Protein AF-A0A484AUZ0-F1 (afdb_monomer_lite)

Radius of gyration: 24.65 Å; chains: 1; bounding box: 63×66×38 Å

Secondary structure (DSSP, 8-state):
-------------------TTSSSSSSSSEEE-TTS---PPPP-TTTTTS-----EEEPPPTT--TT-------S----SEEEETTEEET----

Sequence (94 aa):
MVLGGSGSGGGGGGSGGGSSSDITKDHCNKTVDIFEDISSPEVSNQNLGRPLTCWYRFRTLKGAPRDFVLRLRFKKFKVGQLLNATHCEGGFLQ

Foldseek 3Di:
DDDDDDDDDDDDDDDPPPPPPPPPPPLFDDEDELPDDHDDDDDDPVCFLHDDDGDYHYDDDDVDDPPDDRDDDDPDDDFACPPDPVDHPRGDDD

Organism: Drosophila navojoa (NCBI:txid7232)

Structure (mmCIF, N/CA/C/O backbone):
data_AF-A0A484AUZ0-F1
#
_entry.id   AF-A0A484AUZ0-F1
#
loop_
_atom_site.group_PDB
_atom_site.id
_atom_site.type_symbol
_atom_site.label_atom_id
_atom_site.label_alt_id
_atom_site.label_comp_id
_atom_site.label_asym_id
_atom_site.label_entity_id
_atom_site.label_seq_id
_atom_site.pdbx_PDB_ins_code
_atom_site.Cartn_x
_atom_site.Cartn_y
_atom_site.Cartn_z
_atom_site.occupancy
_atom_site.B_iso_or_equiv
_atom_site.auth_seq_id
_atom_site.auth_comp_id
_atom_site.auth_asym_id
_atom_site.auth_atom_id
_atom_site.pdbx_PDB_model_num
ATOM 1 N N . MET A 1 1 ? 48.401 49.445 6.806 1.00 44.38 1 MET A N 1
ATOM 2 C CA . MET A 1 1 ? 47.669 49.959 5.630 1.00 44.38 1 MET A CA 1
ATOM 3 C C . MET A 1 1 ? 46.229 49.502 5.748 1.00 44.38 1 MET A C 1
ATOM 5 O O . MET A 1 1 ? 45.996 48.307 5.847 1.00 44.38 1 MET A O 1
ATOM 9 N N . VAL A 1 2 ? 45.307 50.456 5.834 1.00 43.41 2 VAL A N 1
ATOM 10 C CA . VAL A 1 2 ? 43.852 50.258 5.773 1.00 43.41 2 VAL A CA 1
ATOM 11 C C . VAL A 1 2 ? 43.402 50.618 4.362 1.00 43.41 2 VAL A C 1
ATOM 13 O O . VAL A 1 2 ? 43.825 51.667 3.891 1.00 43.41 2 VAL A O 1
ATOM 16 N N . LEU A 1 3 ? 42.529 49.805 3.762 1.00 44.50 3 LEU A N 1
ATOM 17 C CA . LEU A 1 3 ? 41.470 50.143 2.787 1.00 44.50 3 LEU A CA 1
ATOM 18 C C . LEU A 1 3 ? 40.450 48.979 2.909 1.00 44.50 3 LEU A C 1
ATOM 20 O O . LEU A 1 3 ? 40.882 47.835 2.871 1.00 44.50 3 LEU A O 1
ATOM 24 N N . GLY A 1 4 ? 39.138 49.090 3.149 1.00 38.91 4 GLY A N 1
ATOM 25 C CA . GLY A 1 4 ? 38.172 50.179 2.999 1.00 38.91 4 GLY A CA 1
ATOM 26 C C . GLY A 1 4 ? 37.240 49.903 1.802 1.00 38.91 4 GLY A C 1
ATOM 27 O O . GLY A 1 4 ? 37.706 50.010 0.675 1.00 38.91 4 GLY A O 1
ATOM 28 N N . GLY A 1 5 ? 35.954 49.582 2.042 1.00 40.19 5 GLY A N 1
ATOM 29 C CA . GLY A 1 5 ? 34.862 49.506 1.036 1.00 40.19 5 GLY A CA 1
ATOM 30 C C . GLY A 1 5 ? 34.037 48.202 1.114 1.00 40.19 5 GLY A C 1
ATOM 31 O O . GLY A 1 5 ? 34.543 47.165 0.712 1.00 40.19 5 GLY A O 1
ATOM 32 N N . SER A 1 6 ? 32.868 48.099 1.769 1.00 47.38 6 SER A N 1
ATOM 33 C CA . SER A 1 6 ? 31.536 48.724 1.556 1.00 47.38 6 SER A CA 1
ATOM 34 C C . SER A 1 6 ? 30.741 48.121 0.385 1.00 47.38 6 SER A C 1
ATOM 36 O O . SER A 1 6 ? 31.031 48.407 -0.770 1.00 47.38 6 SER A O 1
ATOM 38 N N . GLY A 1 7 ? 29.691 47.348 0.693 1.00 42.06 7 GLY A N 1
ATOM 39 C CA . GLY A 1 7 ? 28.728 46.823 -0.282 1.0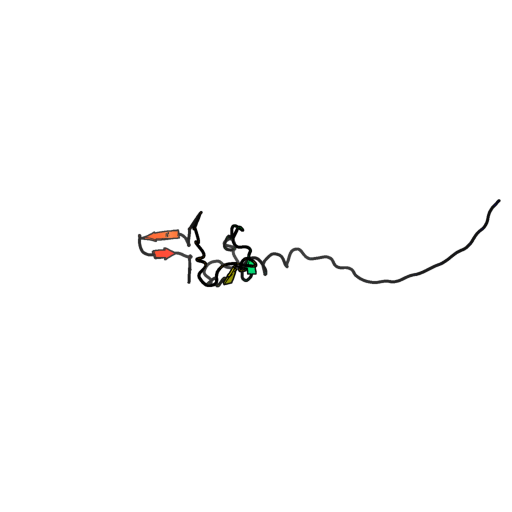0 42.06 7 GLY A CA 1
ATOM 40 C C . GLY A 1 7 ? 27.547 46.123 0.394 1.00 42.06 7 GLY A C 1
ATOM 41 O O . GLY A 1 7 ? 27.612 44.940 0.710 1.00 42.06 7 GLY A O 1
ATOM 42 N N . SER A 1 8 ? 26.489 46.891 0.647 1.00 50.94 8 SER A N 1
ATOM 43 C CA . SER A 1 8 ? 25.230 46.500 1.285 1.00 50.94 8 SER A CA 1
ATOM 44 C C . SER A 1 8 ? 24.282 45.828 0.286 1.00 50.94 8 SER A C 1
ATOM 46 O O . SER A 1 8 ? 24.057 46.366 -0.795 1.00 50.94 8 SER A O 1
ATOM 48 N N . GLY A 1 9 ? 23.659 44.713 0.667 1.00 43.09 9 GLY A N 1
ATOM 49 C CA . GLY A 1 9 ? 22.568 44.083 -0.081 1.00 43.09 9 GLY A CA 1
ATOM 50 C C . GLY A 1 9 ? 21.582 43.437 0.884 1.00 43.09 9 GLY A C 1
ATOM 51 O O . GLY A 1 9 ? 21.867 42.387 1.449 1.00 43.09 9 GLY A O 1
ATOM 52 N N . GLY A 1 10 ? 20.461 44.115 1.124 1.00 41.69 10 GLY A N 1
ATOM 53 C CA . GLY A 1 10 ? 19.357 43.638 1.951 1.00 41.69 10 GLY A CA 1
ATOM 54 C C . GLY A 1 10 ? 18.273 42.923 1.139 1.00 41.69 10 GLY A C 1
ATOM 55 O O . GLY A 1 10 ? 18.129 43.139 -0.061 1.00 41.69 10 GLY A O 1
ATOM 56 N N . GLY A 1 11 ? 17.494 42.106 1.848 1.00 38.09 11 GLY A N 1
ATOM 57 C CA . GLY A 1 11 ? 16.307 41.381 1.385 1.00 38.09 11 GLY A CA 1
ATOM 58 C C . GLY A 1 11 ? 16.233 40.062 2.160 1.00 38.09 11 GLY A C 1
ATOM 59 O O . GLY A 1 11 ? 17.104 39.223 2.003 1.00 38.09 11 GLY A O 1
ATOM 60 N N . GLY A 1 12 ? 15.333 39.814 3.107 1.00 38.62 12 GLY A N 1
ATOM 61 C CA . GLY A 1 12 ? 13.977 40.312 3.268 1.00 38.62 12 GLY A CA 1
ATOM 62 C C . GLY A 1 12 ? 13.022 39.147 3.011 1.00 38.62 12 GLY A C 1
ATOM 63 O O . GLY A 1 12 ? 12.783 38.804 1.862 1.00 38.62 12 GLY A O 1
ATOM 64 N N . GLY A 1 13 ? 12.469 38.583 4.088 1.00 36.62 13 GLY A N 1
ATOM 65 C CA . GLY A 1 13 ? 11.228 37.806 4.058 1.00 36.62 13 GLY A CA 1
ATOM 66 C C . GLY A 1 13 ? 11.372 36.288 4.155 1.00 36.62 13 GLY A C 1
ATOM 67 O O . GLY A 1 13 ? 12.040 35.658 3.345 1.00 36.62 13 GLY A O 1
ATOM 68 N N . GLY A 1 14 ? 10.652 35.702 5.116 1.00 43.19 14 GLY A N 1
ATOM 69 C CA . GLY A 1 14 ? 10.269 34.293 5.047 1.00 43.19 14 GLY A CA 1
ATOM 70 C C . GLY A 1 14 ? 10.376 33.515 6.348 1.00 43.19 14 GLY A C 1
ATOM 71 O O . GLY A 1 14 ? 11.074 32.509 6.396 1.00 43.19 14 GLY A O 1
ATOM 72 N N . SER A 1 15 ? 9.656 33.938 7.388 1.00 50.81 15 SER A N 1
ATOM 73 C CA . SER A 1 15 ? 9.280 33.055 8.491 1.00 50.81 15 SER A CA 1
ATOM 74 C C . SER A 1 15 ? 8.533 31.845 7.922 1.00 50.81 15 SER A C 1
ATOM 76 O O . SER A 1 15 ? 7.357 31.936 7.589 1.00 50.81 15 SER A O 1
ATOM 78 N N . GLY A 1 16 ? 9.225 30.720 7.788 1.00 43.19 16 GLY A N 1
ATOM 79 C CA . GLY A 1 16 ? 8.642 29.418 7.495 1.00 43.19 16 GLY A CA 1
ATOM 80 C C . GLY A 1 16 ? 8.825 28.513 8.699 1.00 43.19 16 GLY A C 1
ATOM 81 O O . GLY A 1 16 ? 9.591 27.558 8.642 1.00 43.19 16 GLY A O 1
ATOM 82 N N . GLY A 1 17 ? 8.163 28.846 9.810 1.00 43.75 17 GLY A N 1
ATOM 83 C CA . GLY A 1 17 ? 7.921 27.890 10.883 1.00 43.75 17 GLY A CA 1
ATOM 84 C C . GLY A 1 17 ? 7.065 26.768 10.312 1.00 43.75 17 GLY A C 1
ATOM 85 O O . GLY A 1 17 ? 5.839 26.870 10.297 1.00 43.75 17 GLY A O 1
ATOM 86 N N . GLY A 1 18 ? 7.733 25.745 9.774 1.00 38.34 18 GLY A N 1
ATOM 87 C CA . GLY A 1 18 ? 7.135 24.494 9.335 1.00 38.34 18 GLY A CA 1
ATOM 88 C C . GLY A 1 18 ? 6.510 23.840 10.549 1.00 38.34 18 GLY A C 1
ATOM 89 O O . GLY A 1 18 ? 7.173 23.166 11.331 1.00 38.34 18 GLY A O 1
ATOM 90 N N . SER A 1 19 ? 5.240 24.162 10.742 1.00 43.75 19 SER A N 1
ATOM 91 C CA . SER A 1 19 ? 4.401 23.615 11.784 1.00 43.75 19 SER A CA 1
ATOM 92 C C . SER A 1 19 ? 4.395 22.103 11.607 1.00 43.75 19 SER A C 1
ATOM 94 O O . SER A 1 19 ? 4.278 21.609 10.487 1.00 43.75 19 SER A O 1
ATOM 96 N N . SER A 1 20 ? 4.523 21.369 12.706 1.00 47.03 20 SER A N 1
ATOM 97 C CA . SER A 1 20 ? 4.487 19.904 12.793 1.00 47.03 20 SER A CA 1
ATOM 98 C C . SER A 1 20 ? 3.110 19.307 12.434 1.00 47.03 20 SER A C 1
ATOM 100 O O . SER A 1 20 ? 2.658 18.344 13.048 1.00 47.03 20 SER A O 1
ATOM 102 N N . SER A 1 21 ? 2.427 19.906 11.459 1.00 39.12 21 SER A N 1
ATOM 103 C CA . SER A 1 21 ? 1.047 19.669 11.040 1.00 39.12 21 SER A CA 1
ATOM 104 C C . SER A 1 21 ? 0.947 18.956 9.689 1.00 39.12 21 SER A C 1
ATOM 106 O O . SER A 1 21 ? -0.133 18.485 9.352 1.00 39.12 21 SER A O 1
ATOM 108 N N . ASP A 1 22 ? 2.045 18.848 8.931 1.00 42.97 22 ASP A N 1
ATOM 109 C CA . ASP A 1 22 ? 2.043 18.330 7.549 1.00 42.97 22 ASP A CA 1
ATOM 110 C C . ASP A 1 22 ? 2.675 16.934 7.398 1.00 42.97 22 ASP A C 1
ATOM 112 O O . ASP A 1 22 ? 2.949 16.481 6.294 1.00 42.97 22 ASP A O 1
ATOM 116 N N . ILE A 1 23 ? 2.889 16.201 8.494 1.00 46.16 23 ILE A N 1
ATOM 117 C CA . ILE A 1 23 ? 3.396 14.813 8.435 1.00 46.16 23 ILE A CA 1
ATOM 118 C C . ILE A 1 23 ? 2.242 13.806 8.265 1.00 46.16 23 ILE A C 1
ATOM 120 O O . ILE A 1 23 ? 2.443 12.667 7.868 1.00 46.16 23 ILE A O 1
ATOM 124 N N . THR A 1 24 ? 0.990 14.203 8.490 1.00 49.84 24 THR A N 1
ATOM 125 C CA . THR A 1 24 ? -0.156 13.275 8.512 1.00 49.84 24 THR A CA 1
ATOM 126 C C . THR A 1 24 ? -0.835 13.055 7.158 1.00 49.84 24 THR A C 1
ATOM 128 O O . THR A 1 24 ? -1.704 12.188 7.063 1.00 49.84 24 THR A O 1
ATOM 131 N N . LYS A 1 25 ? -0.455 13.791 6.103 1.00 50.22 25 LYS A N 1
ATOM 132 C CA . LYS A 1 25 ? -1.142 13.754 4.797 1.00 50.22 25 LYS A CA 1
ATOM 133 C C . LYS A 1 25 ? -0.482 12.890 3.713 1.00 50.22 25 LYS A C 1
ATOM 135 O O . LYS A 1 25 ? -1.189 12.500 2.792 1.00 50.22 25 LYS A O 1
ATOM 140 N N . ASP A 1 26 ? 0.793 12.514 3.855 1.00 53.56 26 ASP A N 1
ATOM 141 C CA . ASP A 1 26 ? 1.575 11.873 2.773 1.00 53.56 26 ASP A CA 1
ATOM 142 C C . ASP A 1 26 ? 1.995 10.406 3.031 1.00 53.56 26 ASP A C 1
ATOM 144 O O . ASP A 1 26 ? 2.800 9.832 2.295 1.00 53.56 26 ASP A O 1
ATOM 148 N N . HIS A 1 27 ? 1.466 9.744 4.067 1.00 63.75 27 HIS A N 1
ATOM 149 C CA . HIS A 1 27 ? 1.899 8.378 4.417 1.00 63.75 27 HIS A CA 1
ATOM 150 C C . HIS A 1 27 ? 1.237 7.245 3.615 1.00 63.75 27 HIS A C 1
ATOM 152 O O . HIS A 1 27 ? 1.679 6.095 3.688 1.00 63.75 27 HIS A O 1
ATOM 158 N N . CYS A 1 28 ? 0.217 7.535 2.814 1.00 74.25 28 CYS A N 1
ATOM 159 C CA . CYS A 1 28 ? -0.290 6.601 1.814 1.00 74.25 28 CYS A CA 1
ATOM 160 C C . CYS A 1 28 ? -0.739 7.361 0.562 1.00 74.25 28 CYS A C 1
ATOM 162 O O . CYS A 1 28 ? -0.809 8.580 0.608 1.00 74.25 28 CYS A O 1
ATOM 164 N N . ASN A 1 29 ? -0.983 6.690 -0.568 1.00 87.00 29 ASN A N 1
ATOM 165 C CA . ASN A 1 29 ? -1.082 7.336 -1.894 1.00 87.00 29 ASN A CA 1
ATOM 166 C C . ASN A 1 29 ? 0.282 7.771 -2.444 1.00 87.00 29 ASN A C 1
ATOM 168 O O . ASN A 1 29 ? 0.496 8.936 -2.764 1.00 87.00 29 ASN A O 1
ATOM 172 N N . LYS A 1 30 ? 1.211 6.817 -2.591 1.00 86.69 30 LYS A N 1
ATOM 173 C CA . LYS A 1 30 ? 2.554 7.092 -3.129 1.00 86.69 30 LYS A CA 1
ATOM 174 C C . LYS A 1 30 ? 2.996 6.109 -4.207 1.00 86.69 30 LYS A C 1
ATOM 176 O O . LYS A 1 30 ? 2.533 4.969 -4.283 1.00 86.69 30 LYS A O 1
ATOM 181 N N . THR A 1 31 ? 3.923 6.571 -5.044 1.00 90.12 31 THR A N 1
ATOM 182 C CA . THR A 1 31 ? 4.694 5.686 -5.923 1.00 90.12 31 THR A CA 1
ATOM 183 C C . THR A 1 31 ? 5.888 5.150 -5.146 1.00 90.12 31 THR A C 1
ATOM 185 O O . THR A 1 31 ? 6.586 5.922 -4.496 1.00 90.12 31 THR A O 1
ATOM 188 N N . VAL A 1 32 ? 6.114 3.848 -5.227 1.00 90.25 32 VAL A N 1
ATOM 189 C CA . VAL A 1 32 ? 7.099 3.104 -4.430 1.00 90.25 32 VAL A CA 1
ATOM 190 C C . VAL A 1 32 ? 8.019 2.310 -5.341 1.00 90.25 32 VAL A C 1
ATOM 192 O O . VAL A 1 32 ? 7.627 1.917 -6.449 1.00 90.25 32 VAL A O 1
ATOM 195 N N . ASP A 1 33 ? 9.242 2.082 -4.880 1.00 88.62 33 ASP A N 1
ATOM 196 C CA . ASP A 1 33 ? 10.131 1.122 -5.525 1.00 88.62 33 ASP A CA 1
ATOM 197 C C . ASP A 1 33 ? 9.684 -0.316 -5.206 1.00 88.62 33 ASP A C 1
ATOM 199 O O . ASP A 1 33 ? 9.065 -0.573 -4.173 1.00 88.62 33 ASP A O 1
ATOM 203 N N . ILE A 1 34 ? 9.968 -1.269 -6.095 1.00 89.50 34 ILE A N 1
ATOM 204 C CA . ILE A 1 34 ? 9.546 -2.667 -5.919 1.00 89.50 34 ILE A CA 1
ATOM 205 C C . ILE A 1 34 ? 10.286 -3.388 -4.787 1.00 89.50 34 ILE A C 1
ATOM 207 O O . ILE A 1 34 ? 9.831 -4.444 -4.349 1.00 89.50 34 ILE A O 1
ATOM 211 N N . PHE A 1 35 ? 11.416 -2.843 -4.332 1.00 87.38 35 PHE A N 1
ATOM 212 C CA . PHE A 1 35 ? 12.202 -3.405 -3.232 1.00 87.38 35 PHE A CA 1
ATOM 213 C C . PHE A 1 35 ? 11.921 -2.730 -1.881 1.00 87.38 35 PHE A C 1
ATOM 215 O O . PHE A 1 35 ? 12.500 -3.127 -0.870 1.00 87.38 35 PHE A O 1
ATOM 222 N N . GLU A 1 36 ? 11.055 -1.714 -1.848 1.00 87.50 36 GLU A N 1
ATOM 223 C CA . GLU A 1 36 ? 10.707 -0.978 -0.631 1.00 87.50 36 GLU A CA 1
ATOM 224 C C . GLU A 1 36 ? 9.611 -1.709 0.160 1.00 87.50 36 GLU A C 1
ATOM 226 O O . GLU A 1 36 ? 8.603 -2.152 -0.394 1.00 87.50 36 GLU A O 1
ATOM 231 N N . ASP A 1 37 ? 9.783 -1.798 1.479 1.00 87.94 37 ASP A N 1
ATOM 232 C CA . ASP A 1 37 ? 8.709 -2.219 2.374 1.00 87.94 37 ASP A CA 1
ATOM 233 C C . ASP A 1 37 ? 7.710 -1.075 2.582 1.00 87.94 37 ASP A C 1
ATOM 235 O O . ASP A 1 37 ? 8.083 0.064 2.861 1.00 87.94 37 ASP A O 1
ATOM 239 N N . ILE A 1 38 ? 6.420 -1.395 2.510 1.00 87.44 38 ILE A N 1
ATOM 240 C CA . ILE A 1 38 ? 5.335 -0.424 2.658 1.00 87.44 38 ILE A CA 1
ATOM 241 C C . ILE A 1 38 ? 4.484 -0.822 3.852 1.00 87.44 38 ILE A C 1
ATOM 243 O O . ILE A 1 38 ? 4.097 -1.983 3.991 1.00 87.44 38 ILE A O 1
ATOM 247 N N . SER A 1 39 ? 4.138 0.170 4.664 1.00 85.19 39 SER A N 1
ATOM 248 C CA . SER A 1 39 ? 3.213 0.021 5.780 1.00 85.19 39 SER A CA 1
ATOM 249 C C . SER A 1 39 ? 2.026 0.957 5.594 1.00 85.19 39 SER A C 1
ATOM 251 O O . SER A 1 39 ? 2.171 2.068 5.077 1.00 85.19 39 SER A O 1
ATOM 253 N N . SER A 1 40 ? 0.850 0.508 6.027 1.00 79.44 40 SER A N 1
ATOM 254 C CA . SER A 1 40 ? -0.308 1.383 6.178 1.00 79.44 40 SER A CA 1
ATOM 255 C C . SER A 1 40 ? -0.052 2.413 7.287 1.00 79.44 40 SER A C 1
ATOM 257 O O . SER A 1 40 ? 0.675 2.102 8.234 1.00 79.44 40 SER A O 1
ATOM 259 N N . PRO A 1 41 ? -0.668 3.605 7.215 1.00 80.94 41 PRO A N 1
ATOM 260 C CA . PRO A 1 41 ? -0.689 4.548 8.326 1.00 80.94 41 PRO A CA 1
ATOM 261 C C . PRO A 1 41 ? -1.160 3.885 9.624 1.00 80.94 41 PRO A C 1
ATOM 263 O O . PRO A 1 41 ? -2.059 3.042 9.609 1.00 80.94 41 PRO A O 1
ATOM 266 N N . GLU A 1 42 ? -0.570 4.291 10.745 1.00 78.19 42 GLU A N 1
ATOM 267 C CA . GLU A 1 42 ? -1.002 3.835 12.065 1.00 78.19 42 GLU A CA 1
ATOM 268 C C . GLU A 1 42 ? -2.407 4.357 12.397 1.00 78.19 42 GLU A C 1
ATOM 270 O O . GLU A 1 42 ? -2.851 5.416 11.928 1.00 78.19 42 GLU A O 1
ATOM 275 N N . VAL A 1 43 ? -3.116 3.607 13.239 1.00 73.94 43 VAL A N 1
ATOM 276 C CA . VAL A 1 43 ? -4.415 4.047 13.749 1.00 73.94 43 VAL A CA 1
ATOM 277 C C . VAL A 1 43 ? -4.201 5.224 14.700 1.00 73.94 43 VAL A C 1
ATOM 279 O O . VAL A 1 43 ? -3.365 5.188 15.599 1.00 73.94 43 VAL A O 1
ATOM 282 N N . SER A 1 44 ? -4.980 6.278 14.501 1.00 73.81 44 SER A N 1
ATOM 283 C CA . SER A 1 44 ? -4.986 7.507 15.283 1.00 73.81 44 SER A CA 1
ATOM 284 C C . SER A 1 44 ? -6.420 7.864 15.661 1.00 73.81 44 SER A C 1
ATOM 286 O O . SER A 1 44 ? -7.374 7.426 15.019 1.00 73.81 44 SER A O 1
ATOM 288 N N . ASN A 1 45 ? -6.593 8.747 16.645 1.00 77.44 45 ASN A N 1
ATOM 289 C CA . ASN A 1 45 ? -7.919 9.255 17.026 1.00 77.44 45 ASN A CA 1
ATOM 290 C C . ASN A 1 45 ? -8.671 9.931 15.859 1.00 77.44 45 ASN A C 1
ATOM 292 O O . ASN A 1 45 ? -9.883 10.103 15.924 1.00 77.44 45 ASN A O 1
ATOM 296 N N . GLN A 1 46 ? -7.962 10.322 14.794 1.00 74.31 46 GLN A N 1
ATOM 297 C CA . GLN A 1 46 ? -8.536 10.977 13.619 1.00 74.31 46 GLN A CA 1
ATOM 298 C C . GLN A 1 46 ? -9.059 9.984 12.570 1.00 74.31 46 GLN A C 1
ATOM 300 O O . GLN A 1 46 ? -10.016 10.304 11.865 1.00 74.31 46 GLN A O 1
ATOM 305 N N . ASN A 1 47 ? -8.448 8.798 12.454 1.00 72.94 47 ASN A N 1
ATOM 306 C CA . ASN A 1 47 ? -8.818 7.775 11.464 1.00 72.94 47 ASN A CA 1
ATOM 307 C C . ASN A 1 47 ? -9.546 6.559 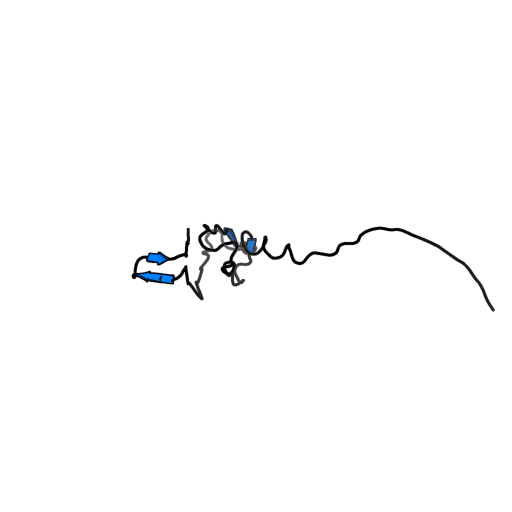12.075 1.00 72.94 47 ASN A C 1
ATOM 309 O O . ASN A 1 47 ? -10.035 5.709 11.334 1.00 72.94 47 ASN A O 1
ATOM 313 N N . LEU A 1 48 ? -9.677 6.498 13.404 1.00 75.25 48 LEU A N 1
ATOM 314 C CA . LEU A 1 48 ? -10.409 5.445 14.104 1.00 75.25 48 LEU A CA 1
ATOM 315 C C . LEU A 1 48 ? -11.872 5.377 13.633 1.00 75.25 48 LEU A C 1
ATOM 317 O O . LEU A 1 48 ? -12.579 6.385 13.611 1.00 75.25 48 LEU A O 1
ATOM 321 N N . GLY A 1 49 ? -12.327 4.177 13.263 1.00 72.31 49 GLY A N 1
ATOM 322 C CA . GLY A 1 49 ? -13.704 3.943 12.815 1.00 72.31 49 GLY A CA 1
ATOM 323 C C . GLY A 1 49 ? -14.051 4.577 11.463 1.00 72.31 49 GLY A C 1
ATOM 324 O O . GLY A 1 49 ? -15.218 4.569 11.078 1.00 72.31 49 GLY A O 1
ATOM 325 N N . ARG A 1 50 ? -13.065 5.125 10.738 1.00 74.81 50 ARG A N 1
ATOM 326 C CA . ARG A 1 50 ? -13.248 5.701 9.402 1.00 74.81 50 ARG A CA 1
ATOM 327 C C . ARG A 1 50 ? -12.643 4.782 8.336 1.00 74.81 50 ARG A C 1
ATOM 329 O O . ARG A 1 50 ? -11.588 4.198 8.581 1.00 74.81 50 ARG A O 1
ATOM 336 N N . PRO A 1 51 ? -13.262 4.667 7.148 1.00 73.12 51 PRO A N 1
ATOM 337 C CA . PRO A 1 51 ? -12.653 3.958 6.030 1.00 73.12 51 PRO A CA 1
ATOM 338 C C . PRO A 1 51 ? -11.315 4.599 5.647 1.00 73.12 51 PRO A C 1
ATOM 340 O O . PRO A 1 51 ? -11.236 5.815 5.462 1.00 73.12 51 PRO A O 1
ATOM 343 N N . LEU A 1 52 ? -10.274 3.777 5.518 1.00 73.62 52 LEU A N 1
ATOM 344 C CA . LEU A 1 52 ? -8.967 4.192 5.021 1.00 73.62 52 LEU A CA 1
ATOM 345 C C . LEU A 1 52 ? -8.785 3.644 3.604 1.00 73.62 52 LEU A C 1
ATOM 347 O O . LEU A 1 52 ? -8.775 2.432 3.406 1.00 73.62 52 LEU A O 1
ATOM 351 N N . THR A 1 53 ? -8.610 4.531 2.627 1.00 78.12 53 THR A N 1
ATOM 352 C CA . THR A 1 53 ? -8.320 4.149 1.239 1.00 78.12 53 THR A CA 1
ATOM 353 C C . THR A 1 53 ? -6.920 4.611 0.873 1.00 78.12 53 THR A C 1
ATOM 355 O O . THR A 1 53 ? -6.652 5.812 0.831 1.00 78.12 53 THR A O 1
ATOM 358 N N . CYS A 1 54 ? -6.037 3.652 0.600 1.00 82.06 54 CYS A N 1
ATOM 359 C CA . CYS A 1 54 ? -4.638 3.904 0.286 1.00 82.06 54 CYS A CA 1
ATOM 360 C C . CYS A 1 54 ? -4.247 3.256 -1.046 1.00 82.06 54 CYS A C 1
ATOM 362 O O . CYS A 1 54 ? -4.486 2.076 -1.283 1.00 82.06 54 CYS A O 1
ATOM 364 N N . TRP A 1 55 ? -3.587 4.034 -1.893 1.00 86.62 55 TRP A N 1
ATOM 365 C CA . TRP A 1 55 ? -3.113 3.654 -3.213 1.00 86.62 55 TRP A CA 1
ATOM 366 C C . TRP A 1 55 ? -1.587 3.556 -3.191 1.00 86.62 55 TRP A C 1
ATOM 368 O O . TRP A 1 55 ? -0.887 4.499 -2.828 1.00 86.62 55 TRP A O 1
ATOM 378 N N . TYR A 1 56 ? -1.034 2.421 -3.603 1.00 88.88 56 TYR A N 1
ATOM 379 C CA . TYR A 1 56 ? 0.414 2.267 -3.742 1.00 88.88 56 TYR A CA 1
ATOM 380 C C . TYR A 1 56 ? 0.734 1.861 -5.168 1.00 88.88 56 TYR A C 1
ATOM 382 O O . TYR A 1 56 ? 0.288 0.817 -5.647 1.00 88.88 56 TYR A O 1
ATOM 390 N N . ARG A 1 57 ? 1.486 2.711 -5.869 1.00 89.75 57 ARG A N 1
ATOM 391 C CA . ARG A 1 57 ? 1.855 2.468 -7.263 1.00 89.75 57 ARG A CA 1
ATOM 392 C C . ARG A 1 57 ? 3.296 1.993 -7.336 1.00 89.75 57 ARG A C 1
ATOM 394 O O . ARG A 1 57 ? 4.217 2.777 -7.137 1.00 89.75 57 ARG A O 1
ATOM 401 N N . PHE A 1 58 ? 3.500 0.722 -7.645 1.00 90.88 58 PHE A N 1
ATOM 402 C CA . PHE A 1 58 ? 4.842 0.178 -7.822 1.00 90.88 58 PHE A CA 1
ATOM 403 C C . PHE A 1 58 ? 5.446 0.655 -9.142 1.00 90.88 58 PHE A C 1
ATOM 405 O O . PHE A 1 58 ? 4.827 0.534 -10.204 1.00 90.88 58 PHE A O 1
ATOM 412 N N . ARG A 1 59 ? 6.654 1.218 -9.082 1.00 89.19 59 ARG A N 1
ATOM 413 C CA . ARG A 1 59 ? 7.394 1.640 -10.272 1.00 89.19 59 ARG A CA 1
ATOM 414 C C . ARG A 1 59 ? 7.989 0.421 -10.969 1.00 89.19 59 ARG A C 1
ATOM 416 O O . ARG A 1 59 ? 8.718 -0.352 -10.366 1.00 89.19 59 ARG A O 1
ATOM 423 N N . THR A 1 60 ? 7.735 0.279 -12.263 1.00 84.00 60 THR A N 1
ATOM 424 C CA . THR A 1 60 ? 8.378 -0.759 -13.075 1.00 84.00 60 THR A CA 1
ATOM 425 C C . THR A 1 60 ? 9.884 -0.511 -13.181 1.00 84.00 60 THR A C 1
ATOM 427 O O . THR A 1 60 ? 10.318 0.630 -13.366 1.00 84.00 60 THR A O 1
ATOM 430 N N . LEU A 1 61 ? 10.689 -1.575 -13.112 1.00 82.56 61 LEU A N 1
ATOM 431 C CA . LEU A 1 61 ? 12.125 -1.474 -13.370 1.00 82.56 61 LEU A CA 1
ATOM 432 C C . LEU A 1 61 ? 12.374 -1.081 -14.831 1.00 82.56 61 LEU A C 1
ATOM 434 O O . LEU A 1 61 ? 11.720 -1.582 -15.749 1.00 82.56 61 LEU A O 1
ATOM 438 N N . LYS A 1 62 ? 13.359 -0.209 -15.067 1.00 84.62 62 LYS A N 1
ATOM 439 C CA . LYS A 1 62 ? 13.826 0.073 -16.431 1.00 84.62 62 LYS A CA 1
ATOM 440 C C . LYS A 1 62 ? 14.339 -1.229 -17.052 1.00 84.62 62 LYS A C 1
ATOM 442 O O . LYS A 1 62 ? 15.233 -1.856 -16.498 1.00 84.62 62 LYS A O 1
ATOM 447 N N . GLY A 1 63 ? 13.765 -1.622 -18.188 1.00 84.81 63 GLY A N 1
ATOM 448 C CA . GLY A 1 63 ? 14.107 -2.875 -18.867 1.00 84.81 63 GLY A CA 1
ATOM 449 C C . GLY A 1 63 ? 13.395 -4.118 -18.324 1.00 84.81 63 GLY A C 1
ATOM 450 O O . GLY A 1 63 ? 13.738 -5.219 -18.747 1.00 84.81 63 GLY A O 1
ATOM 451 N N . ALA A 1 64 ? 12.410 -3.973 -17.426 1.00 83.88 64 ALA A N 1
ATOM 452 C CA . ALA A 1 64 ? 11.571 -5.101 -17.033 1.00 83.88 64 ALA A CA 1
ATOM 453 C C . ALA A 1 64 ? 10.882 -5.718 -18.270 1.00 83.88 64 ALA A C 1
ATOM 455 O O . ALA A 1 64 ? 10.371 -4.967 -19.112 1.00 83.88 64 ALA A O 1
ATOM 456 N N . PRO A 1 65 ? 10.835 -7.058 -18.378 1.00 84.69 65 PRO A N 1
ATOM 457 C CA . PRO A 1 65 ? 10.039 -7.743 -19.391 1.00 84.69 65 PRO A CA 1
ATOM 458 C C . PRO A 1 65 ? 8.580 -7.281 -19.346 1.00 84.69 65 PRO A C 1
ATOM 460 O O . PRO A 1 65 ? 8.074 -6.928 -18.282 1.00 84.69 65 PRO A O 1
ATOM 463 N N . ARG A 1 66 ? 7.877 -7.280 -20.484 1.00 81.94 66 ARG A N 1
ATOM 464 C CA . ARG A 1 66 ? 6.464 -6.847 -20.526 1.00 81.94 66 ARG A CA 1
ATOM 465 C C . ARG A 1 66 ? 5.537 -7.736 -19.688 1.00 81.94 66 ARG A C 1
ATOM 467 O O . ARG A 1 66 ? 4.461 -7.293 -19.307 1.00 81.94 66 ARG A O 1
ATOM 474 N N . ASP A 1 67 ? 5.967 -8.956 -19.412 1.00 87.25 67 ASP A N 1
ATOM 475 C CA . ASP A 1 67 ? 5.296 -10.016 -18.665 1.00 87.25 67 ASP A CA 1
ATOM 476 C C . ASP A 1 67 ? 5.818 -10.166 -17.224 1.00 87.25 67 ASP A C 1
ATOM 478 O O . ASP A 1 67 ? 5.610 -11.194 -16.582 1.00 87.25 67 ASP A O 1
ATOM 482 N N . PHE A 1 68 ? 6.498 -9.148 -16.686 1.00 86.19 68 PHE A N 1
ATOM 483 C CA . PHE A 1 68 ? 6.995 -9.207 -15.314 1.00 86.19 68 PHE A CA 1
ATOM 484 C C . PHE A 1 68 ? 5.850 -9.349 -14.292 1.00 86.19 68 PHE A C 1
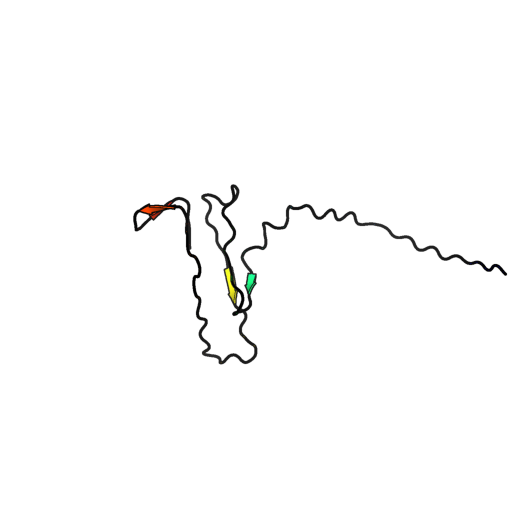ATOM 486 O O . PHE A 1 68 ? 4.825 -8.670 -14.365 1.00 86.19 68 PHE A O 1
ATOM 493 N N . VAL A 1 69 ? 6.056 -10.211 -13.292 1.00 87.38 69 VAL A N 1
ATOM 494 C CA . VAL A 1 69 ? 5.093 -10.459 -12.211 1.00 87.38 69 VAL A CA 1
ATOM 495 C C . VAL A 1 69 ? 5.585 -9.808 -10.922 1.00 87.38 69 VAL A C 1
ATOM 497 O O . VAL A 1 69 ? 6.684 -10.087 -10.445 1.00 87.38 69 VAL A O 1
ATOM 500 N N . LEU A 1 70 ? 4.749 -8.957 -10.328 1.00 88.81 70 LEU A N 1
ATOM 501 C CA . LEU A 1 70 ? 4.988 -8.365 -9.012 1.00 88.81 70 LEU A CA 1
ATOM 502 C C . LEU A 1 70 ? 4.507 -9.328 -7.921 1.00 88.81 70 LEU A C 1
ATOM 504 O O . LEU A 1 70 ? 3.320 -9.637 -7.831 1.00 88.81 70 LEU A O 1
ATOM 508 N N . ARG A 1 71 ? 5.428 -9.798 -7.073 1.00 89.88 71 ARG A N 1
ATOM 509 C CA . ARG A 1 71 ? 5.101 -10.661 -5.930 1.00 89.88 71 ARG A CA 1
ATOM 510 C C . ARG A 1 71 ? 5.036 -9.837 -4.650 1.00 89.88 71 ARG A C 1
ATOM 512 O O . ARG A 1 71 ? 6.066 -9.482 -4.087 1.00 89.88 71 ARG A O 1
ATOM 519 N N . LEU A 1 72 ? 3.826 -9.598 -4.156 1.00 89.75 72 LEU A N 1
ATOM 520 C CA . LEU A 1 72 ? 3.611 -8.942 -2.868 1.00 89.75 72 LEU A CA 1
ATOM 521 C C . LEU A 1 72 ? 3.670 -9.967 -1.731 1.00 89.75 72 LEU A C 1
ATOM 523 O O . LEU A 1 72 ? 3.079 -11.046 -1.817 1.00 89.75 72 LEU A O 1
ATOM 527 N N . ARG A 1 73 ? 4.379 -9.630 -0.651 1.00 90.94 73 ARG A N 1
ATOM 528 C CA . ARG A 1 73 ? 4.421 -10.428 0.578 1.00 90.94 73 ARG A CA 1
ATOM 529 C C . ARG A 1 73 ? 4.003 -9.566 1.758 1.00 90.94 73 ARG A C 1
ATOM 531 O O . ARG A 1 73 ? 4.696 -8.620 2.115 1.00 90.94 73 ARG A O 1
ATOM 538 N N . PHE A 1 74 ? 2.927 -9.958 2.426 1.00 89.38 74 PHE A N 1
ATOM 539 C CA . PHE A 1 74 ? 2.533 -9.351 3.691 1.00 89.38 74 PHE A CA 1
ATOM 540 C C . PHE A 1 74 ? 3.443 -9.870 4.810 1.00 89.38 74 PHE A C 1
ATOM 542 O O . PHE A 1 74 ? 3.446 -11.063 5.114 1.00 89.38 74 PHE A O 1
ATOM 549 N N . LYS A 1 75 ? 4.254 -8.985 5.403 1.00 87.38 75 LYS A N 1
ATOM 550 C CA . LYS A 1 75 ? 5.099 -9.314 6.568 1.00 87.38 75 LYS A CA 1
ATOM 551 C C . LYS A 1 75 ? 4.294 -9.328 7.864 1.00 87.38 75 LYS A C 1
ATOM 553 O O . LYS A 1 75 ? 4.509 -10.174 8.725 1.00 87.38 75 LYS A O 1
ATOM 558 N N . LYS A 1 76 ? 3.362 -8.387 7.985 1.00 81.31 76 LYS A N 1
ATOM 559 C CA . LYS A 1 76 ? 2.438 -8.250 9.104 1.00 81.31 76 LYS A CA 1
ATOM 560 C C . LYS A 1 76 ? 1.099 -7.806 8.543 1.00 81.31 76 LYS A C 1
ATOM 562 O O . LYS A 1 76 ? 1.050 -6.911 7.706 1.00 81.31 76 LYS A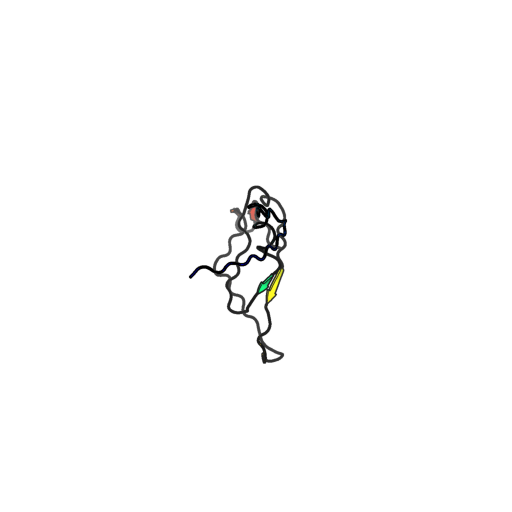 O 1
ATOM 567 N N . PHE A 1 77 ? 0.032 -8.442 9.000 1.00 78.25 77 PHE A N 1
ATOM 568 C CA . PHE A 1 77 ? -1.323 -8.118 8.590 1.00 78.25 77 PHE A CA 1
ATOM 569 C C . PHE A 1 77 ? -2.212 -8.151 9.825 1.00 78.25 77 PHE A C 1
ATOM 571 O O . PHE A 1 77 ? -2.401 -9.203 10.434 1.00 78.25 77 PHE A O 1
ATOM 578 N N . LYS A 1 78 ? -2.692 -6.980 10.240 1.00 72.62 78 LYS A N 1
ATOM 579 C CA . LYS A 1 78 ? -3.640 -6.841 11.342 1.00 72.62 78 LYS A CA 1
ATOM 580 C C . LYS A 1 78 ? -4.606 -5.725 10.987 1.00 72.62 78 LYS A C 1
ATOM 582 O O . LYS A 1 78 ? -4.187 -4.590 10.796 1.00 72.62 78 LYS A O 1
ATOM 587 N N . VAL A 1 79 ? -5.881 -6.067 10.905 1.00 74.00 79 VAL A N 1
ATOM 588 C CA . VAL A 1 79 ? -6.967 -5.147 10.579 1.00 74.00 79 VAL A CA 1
ATOM 589 C C . VAL A 1 79 ? -7.925 -5.192 11.757 1.00 74.00 79 VAL A C 1
ATOM 591 O O . VAL A 1 79 ? -8.504 -6.242 12.019 1.00 74.00 79 VAL A O 1
ATOM 594 N N . GLY A 1 80 ? -8.035 -4.089 12.499 1.00 74.19 80 GLY A N 1
ATOM 595 C CA . GLY A 1 80 ? -8.908 -3.996 13.671 1.00 74.19 80 GLY A CA 1
ATOM 596 C C . GLY A 1 80 ? -8.596 -5.010 14.778 1.00 74.19 80 GLY A C 1
ATOM 597 O O . GLY A 1 80 ? -7.480 -5.540 14.892 1.00 74.19 80 GLY A O 1
ATOM 598 N N . GLN A 1 81 ? -9.603 -5.267 15.608 1.00 79.19 81 GLN A N 1
ATOM 599 C CA . GLN A 1 81 ? -9.599 -6.330 16.606 1.00 79.19 81 GLN A CA 1
ATOM 600 C C . GLN A 1 81 ? -10.485 -7.477 16.124 1.00 79.19 81 GLN A C 1
ATOM 602 O O . GLN A 1 81 ? -11.657 -7.280 15.824 1.00 79.19 81 GLN A O 1
ATOM 607 N N . LEU A 1 82 ? -9.923 -8.682 16.043 1.00 78.44 82 LEU A N 1
ATOM 608 C CA . LEU A 1 82 ? -10.685 -9.870 15.674 1.00 78.44 82 LEU A CA 1
ATOM 609 C C . LEU A 1 82 ? -11.715 -10.160 16.776 1.00 78.44 82 LEU A C 1
ATOM 611 O O . LEU A 1 82 ? -11.332 -10.553 17.878 1.00 78.44 82 LEU A O 1
ATOM 615 N N . LEU A 1 83 ? -13.001 -9.951 16.487 1.00 81.44 83 LEU A N 1
ATOM 616 C CA . LEU A 1 83 ? -14.092 -10.308 17.400 1.00 81.44 83 LEU A CA 1
ATOM 617 C C . LEU A 1 83 ? -14.513 -11.763 17.207 1.00 81.44 83 LEU A C 1
ATOM 619 O O . LEU A 1 83 ? -14.804 -12.472 18.166 1.00 81.44 83 LEU A O 1
ATOM 623 N N . ASN A 1 84 ? -14.546 -12.212 15.956 1.00 78.69 84 ASN A N 1
ATOM 624 C CA . ASN A 1 84 ? -14.798 -13.598 15.587 1.00 78.69 84 ASN A CA 1
ATOM 625 C C . ASN A 1 84 ? -13.996 -13.938 14.325 1.00 78.69 84 ASN A C 1
ATOM 627 O O . ASN A 1 84 ? -13.480 -13.040 13.667 1.00 78.69 84 ASN A O 1
ATOM 631 N N . ALA A 1 85 ? -13.901 -15.222 13.968 1.00 79.25 85 ALA A N 1
ATOM 632 C CA . ALA A 1 85 ? -13.0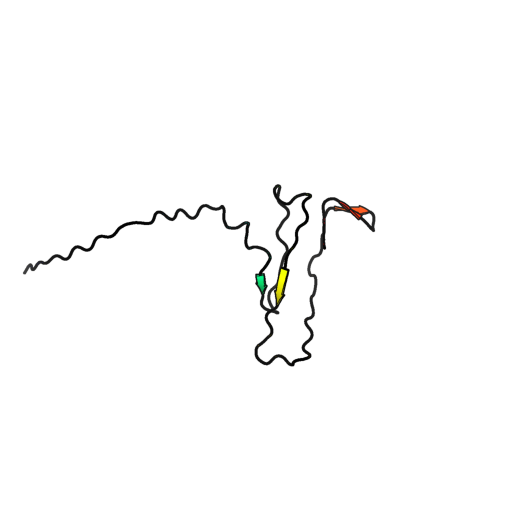84 -15.695 12.842 1.00 79.25 85 ALA A CA 1
ATOM 633 C C . ALA A 1 85 ? -13.387 -15.017 11.486 1.00 79.25 85 ALA A C 1
ATOM 635 O O . ALA A 1 85 ? -12.586 -15.124 10.562 1.00 79.25 85 ALA A O 1
ATOM 636 N N . THR A 1 86 ? -14.522 -14.323 11.365 1.00 81.50 86 THR A N 1
ATOM 637 C CA . THR A 1 86 ? -14.995 -13.667 10.138 1.00 81.50 86 THR A CA 1
ATOM 638 C C . THR A 1 86 ? -15.140 -12.146 10.249 1.00 81.50 86 THR A C 1
ATOM 640 O O . THR A 1 86 ? -15.465 -11.506 9.254 1.00 81.50 86 THR A O 1
ATOM 643 N N . HIS A 1 87 ? -14.936 -11.549 11.427 1.00 76.44 87 HIS A N 1
ATOM 644 C CA . HIS A 1 87 ? -15.269 -10.149 11.686 1.00 76.44 87 HIS A CA 1
ATOM 645 C C . HIS A 1 87 ? -14.207 -9.465 12.543 1.00 76.44 87 HIS A C 1
ATOM 647 O O . HIS A 1 87 ? -13.924 -9.871 13.676 1.00 76.44 87 HIS A O 1
ATOM 653 N N . CYS A 1 88 ? -13.669 -8.378 11.997 1.00 72.88 88 CYS A N 1
ATOM 654 C CA . CYS A 1 88 ? -12.789 -7.464 12.701 1.00 72.88 88 CYS A CA 1
ATOM 655 C C . CYS A 1 88 ? -13.553 -6.189 13.061 1.00 72.88 88 CYS A C 1
ATOM 657 O O . CYS A 1 88 ? -14.080 -5.509 12.185 1.00 72.88 88 CYS A O 1
ATOM 659 N N . GLU A 1 89 ? -13.571 -5.834 14.341 1.00 78.25 89 GLU A N 1
ATOM 660 C CA . GLU A 1 89 ? -14.111 -4.561 14.807 1.00 78.25 89 GLU A CA 1
ATOM 661 C C . GLU A 1 89 ? -13.100 -3.434 14.601 1.00 78.25 89 GLU A C 1
ATOM 663 O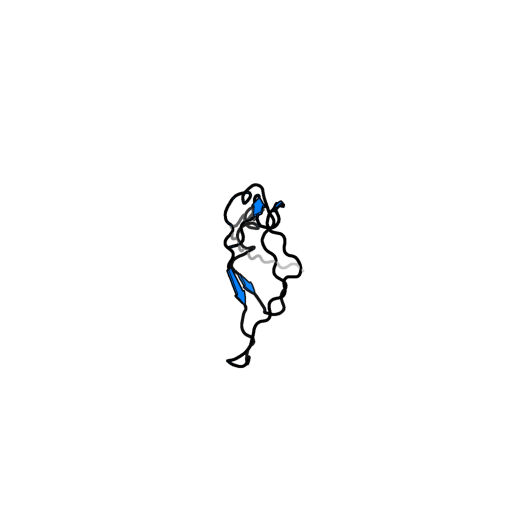 O . GLU A 1 89 ? -11.904 -3.590 14.870 1.00 78.25 89 GLU A O 1
ATOM 668 N N . GLY A 1 90 ? -13.582 -2.292 14.103 1.00 68.75 90 GLY A N 1
ATOM 669 C CA . GLY A 1 90 ? -12.777 -1.080 13.929 1.00 68.75 90 GLY A CA 1
ATOM 670 C C . GLY A 1 90 ? -11.671 -1.184 12.874 1.00 68.75 90 GLY A C 1
ATOM 671 O O . GLY A 1 90 ? -10.817 -0.303 12.804 1.00 68.75 90 GLY A O 1
ATOM 672 N N . GLY A 1 91 ? -11.664 -2.247 12.065 1.00 63.91 91 GLY A N 1
ATOM 673 C CA . GLY A 1 91 ? -10.706 -2.456 10.988 1.00 63.91 91 GLY A CA 1
ATOM 674 C C . GLY A 1 91 ? -11.408 -2.601 9.649 1.00 63.91 91 GLY A C 1
ATOM 675 O O . GLY A 1 91 ? -12.199 -3.520 9.467 1.00 63.91 91 GLY A O 1
ATOM 676 N N . PHE A 1 92 ? -11.072 -1.731 8.703 1.00 57.47 92 PHE A N 1
ATOM 677 C CA . PHE A 1 92 ? -11.560 -1.805 7.331 1.00 57.47 92 PHE A CA 1
ATOM 678 C C . PHE A 1 92 ? -10.363 -1.993 6.407 1.00 57.47 92 PHE A C 1
ATOM 680 O O . PHE A 1 92 ? -9.406 -1.222 6.467 1.00 57.47 92 PHE A O 1
ATOM 687 N N . LEU A 1 93 ? -10.410 -3.030 5.576 1.00 56.75 93 LEU A N 1
ATOM 688 C CA . LEU A 1 93 ? -9.494 -3.199 4.458 1.00 56.75 93 LEU A CA 1
ATOM 689 C C . LEU A 1 93 ? -10.365 -3.404 3.225 1.00 56.75 93 LEU A C 1
ATOM 691 O O . LEU A 1 93 ? -11.149 -4.351 3.186 1.00 56.75 93 LEU A O 1
ATOM 695 N N . GLN A 1 94 ? -10.291 -2.458 2.293 1.00 48.62 94 GLN A N 1
ATOM 696 C CA . GLN A 1 94 ? -11.047 -2.453 1.046 1.00 48.62 94 GLN A CA 1
ATOM 697 C C . GLN A 1 94 ? -10.080 -2.463 -0.131 1.00 48.62 94 GLN A C 1
ATOM 699 O O . GLN A 1 94 ? -9.051 -1.753 -0.037 1.00 48.62 94 GLN A O 1
#

pLDDT: mean 70.2, std 18.03, range [36.62, 90.94]